Protein AF-M0CB09-F1 (afdb_monomer)

Radius of gyration: 18.68 Å; Cα contacts (8 Å, |Δi|>4): 36; chains: 1; bounding box: 49×20×49 Å

pLDDT: mean 70.6, std 11.61, range [38.16, 88.5]

Nearest PDB structures (foldseek):
  2lw1-assembly1_A  TM=5.314E-01  e=8.248E+00  Escherichia coli K-12

Organism: NCBI:txid1227488

Secondary structure (DSSP, 8-state):
--SSTTTTSS--HHHHHHHHHHHHHHHHHHHHHHHHHHHHHHHTT-HHHHHHHHHHHHHHHHHHHHHHHHHHHHHHHT-----

Foldseek 3Di:
DPPPVVLCPADDPVVLVVLLVVLVVVLVVLVVVLVVVLVVCVVVPNNVVNVVSVVVNVVVNVVSVVVNVVSVVCSVVVHRDDD

Sequence (83 aa):
MERNAARDRYVPRSTWTTMSCETLSALTTVLALAFAASLLTASIGAPEDVVTIAVATVGIVAVGLTLARLFTRFEANGLPVLE

Mean predicted aligned error: 11.42 Å

Structure (mmCIF, N/CA/C/O backbone):
data_AF-M0CB09-F1
#
_entry.id   AF-M0CB09-F1
#
loop_
_atom_site.group_PDB
_atom_site.id
_atom_site.type_symbol
_atom_site.label_atom_id
_atom_site.label_alt_id
_atom_site.label_comp_id
_atom_site.label_asym_id
_atom_site.label_entity_id
_atom_site.label_seq_id
_atom_site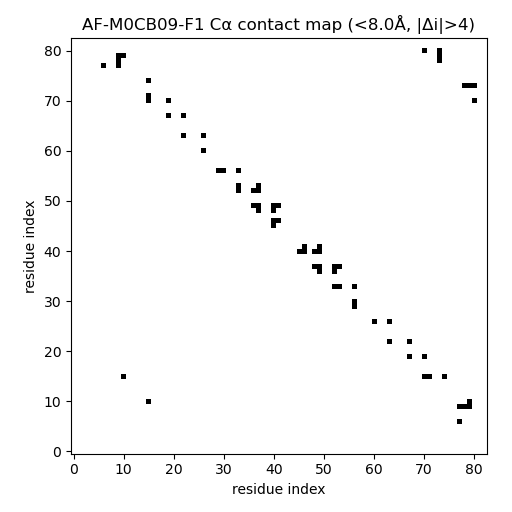.pdbx_PDB_ins_code
_atom_site.Cartn_x
_atom_site.Cartn_y
_atom_site.Cartn_z
_atom_site.occupancy
_atom_site.B_iso_or_equiv
_atom_site.auth_seq_id
_atom_site.auth_comp_id
_atom_site.auth_asym_id
_atom_site.auth_atom_id
_atom_site.pdbx_PDB_model_num
ATOM 1 N N . MET A 1 1 ? -30.403 2.056 30.543 1.00 47.06 1 MET A N 1
ATOM 2 C CA . MET A 1 1 ? -29.123 2.571 29.997 1.00 47.06 1 MET A CA 1
ATOM 3 C C . MET A 1 1 ? -28.043 1.474 29.966 1.00 47.06 1 MET A C 1
ATOM 5 O O . MET A 1 1 ? -26.875 1.759 30.160 1.00 47.06 1 MET A O 1
ATOM 9 N N . GLU A 1 2 ? -28.391 0.214 29.668 1.00 45.28 2 GLU A N 1
ATOM 10 C CA . GLU A 1 2 ? -27.477 -0.933 29.890 1.00 45.28 2 GLU A CA 1
ATOM 11 C C . GLU A 1 2 ? -27.053 -1.679 28.614 1.00 45.28 2 GLU A C 1
ATOM 13 O O . GLU A 1 2 ? -26.360 -2.685 28.684 1.00 45.28 2 GLU A O 1
ATOM 18 N N . ARG A 1 3 ? -27.416 -1.190 27.420 1.00 45.69 3 ARG A N 1
ATOM 19 C CA . ARG A 1 3 ? -26.978 -1.809 26.150 1.00 45.69 3 ARG A CA 1
ATOM 20 C C . ARG A 1 3 ? -25.635 -1.299 25.619 1.00 45.69 3 ARG A C 1
ATOM 22 O O . ARG A 1 3 ? -25.129 -1.863 24.656 1.00 45.69 3 ARG A O 1
ATOM 29 N N . ASN A 1 4 ? -25.048 -0.273 26.237 1.00 47.16 4 ASN A N 1
ATOM 30 C CA . ASN A 1 4 ? -23.788 0.314 25.763 1.00 47.16 4 ASN A CA 1
ATOM 31 C C . ASN A 1 4 ? -22.538 -0.305 26.406 1.00 47.16 4 ASN A C 1
ATOM 33 O O . ASN A 1 4 ? -21.494 -0.317 25.769 1.00 47.16 4 ASN A O 1
ATOM 37 N N . ALA A 1 5 ? -22.635 -0.898 27.600 1.00 47.59 5 ALA A N 1
ATOM 38 C CA . ALA A 1 5 ? -21.466 -1.434 28.307 1.00 47.59 5 ALA A CA 1
ATOM 39 C C . ALA A 1 5 ? -20.915 -2.747 27.710 1.00 47.59 5 ALA A C 1
ATOM 41 O O . ALA A 1 5 ? -19.752 -3.079 27.907 1.00 47.59 5 ALA A O 1
ATOM 42 N N . ALA A 1 6 ? -21.725 -3.498 26.955 1.00 48.31 6 ALA A N 1
ATOM 43 C CA . ALA A 1 6 ? -21.275 -4.738 26.316 1.00 48.31 6 ALA A CA 1
ATOM 44 C C . ALA A 1 6 ? -20.507 -4.504 25.000 1.00 48.31 6 ALA A C 1
ATOM 46 O O . ALA A 1 6 ? -19.868 -5.424 24.496 1.00 48.31 6 ALA A O 1
ATOM 47 N N . ARG A 1 7 ? -20.571 -3.288 24.436 1.00 48.06 7 ARG A N 1
ATOM 48 C CA . ARG A 1 7 ? -19.972 -2.953 23.134 1.00 48.06 7 ARG A CA 1
ATOM 49 C C . ARG A 1 7 ? -18.500 -2.534 23.231 1.00 48.06 7 ARG A C 1
ATOM 51 O O . ARG A 1 7 ? -17.800 -2.597 22.230 1.00 48.06 7 ARG A O 1
ATOM 58 N N . ASP A 1 8 ? -18.033 -2.206 24.435 1.00 47.56 8 ASP A N 1
ATOM 59 C CA . ASP A 1 8 ? -16.635 -1.868 24.741 1.00 47.56 8 ASP A CA 1
ATOM 60 C C . ASP A 1 8 ? -15.781 -3.093 25.124 1.00 47.56 8 ASP A C 1
ATOM 62 O O . ASP A 1 8 ? -14.653 -2.949 25.591 1.00 47.56 8 ASP A O 1
ATOM 66 N N . ARG A 1 9 ? -16.297 -4.323 24.965 1.00 54.56 9 ARG A N 1
ATOM 67 C CA . ARG A 1 9 ? -15.695 -5.509 25.596 1.00 54.56 9 ARG A CA 1
ATOM 68 C C . ARG A 1 9 ? -14.552 -6.185 24.828 1.00 54.56 9 ARG A C 1
ATOM 70 O O . ARG A 1 9 ? -13.952 -7.079 25.407 1.00 54.56 9 ARG A O 1
ATOM 77 N N . TYR A 1 10 ? -14.228 -5.803 23.587 1.00 60.94 10 TYR A N 1
ATOM 78 C CA . TYR A 1 10 ? -13.244 -6.583 22.809 1.00 60.94 10 TYR A CA 1
ATOM 79 C C . TYR A 1 10 ? -12.068 -5.815 22.194 1.00 60.94 10 TYR A C 1
ATOM 81 O O . TYR A 1 10 ? -10.966 -6.339 22.250 1.00 60.94 10 TYR A O 1
ATOM 89 N N . VAL A 1 11 ? -12.208 -4.581 21.698 1.00 60.31 11 VAL A N 1
ATOM 90 C CA . VAL A 1 11 ? -11.053 -3.757 21.273 1.00 60.31 11 VAL A CA 1
ATOM 91 C C . VAL A 1 11 ? -11.423 -2.270 21.398 1.00 60.31 11 VAL A C 1
ATOM 93 O O . VAL A 1 11 ? -12.450 -1.872 20.843 1.00 60.31 11 VAL A O 1
ATOM 96 N N . PRO A 1 12 ? -10.628 -1.424 22.087 1.00 67.38 12 PRO A N 1
ATOM 97 C CA . PRO A 1 12 ? -10.875 0.015 22.160 1.00 67.38 12 PRO A CA 1
ATOM 98 C C . PRO A 1 12 ? -10.891 0.665 20.772 1.00 67.38 12 PRO A C 1
ATOM 100 O O . PRO A 1 12 ? -10.048 0.364 19.927 1.00 67.38 12 PRO A O 1
ATOM 103 N N . ARG A 1 13 ? -11.794 1.629 20.547 1.00 66.38 13 ARG A N 1
ATOM 104 C CA . ARG A 1 13 ? -11.862 2.400 19.288 1.00 66.38 13 ARG A CA 1
ATOM 105 C C . ARG A 1 13 ? -10.518 3.000 18.871 1.00 66.38 13 ARG A C 1
ATOM 107 O O . ARG A 1 13 ? -10.205 3.027 17.690 1.00 66.38 13 ARG A O 1
ATOM 114 N N . SER A 1 14 ? -9.718 3.445 19.839 1.00 72.31 14 SER A N 1
ATOM 115 C CA . SER A 1 14 ? -8.379 3.987 19.600 1.00 72.31 14 SER A CA 1
ATOM 116 C C . SER A 1 14 ? -7.448 2.994 18.901 1.00 72.31 14 SER A C 1
ATOM 118 O O . SER A 1 14 ? -6.671 3.414 18.053 1.00 72.31 14 SER A O 1
ATOM 120 N N . THR A 1 15 ? -7.547 1.694 19.190 1.00 71.56 15 THR A N 1
ATOM 121 C CA . THR A 1 15 ? -6.719 0.654 18.561 1.00 71.56 15 THR A CA 1
ATOM 122 C C . THR A 1 15 ? -7.015 0.525 17.067 1.00 71.56 15 THR A C 1
ATOM 124 O O . THR A 1 15 ? -6.086 0.429 16.268 1.00 71.56 15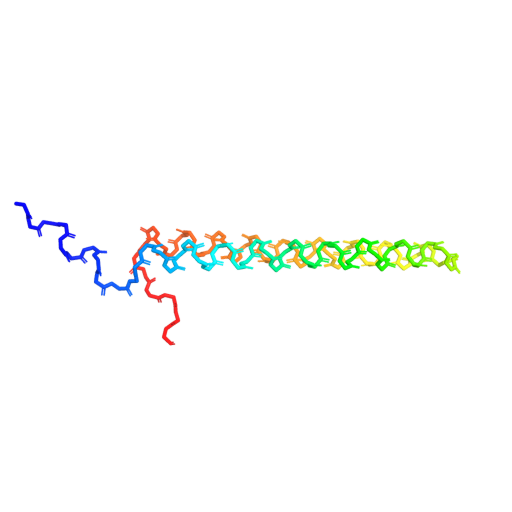 THR A O 1
ATOM 127 N N . TRP A 1 16 ? -8.288 0.601 16.666 1.00 67.56 16 TRP A N 1
ATOM 128 C CA . TRP A 1 16 ? -8.693 0.583 15.254 1.00 67.56 16 TRP A CA 1
ATOM 129 C C . TRP A 1 16 ? -8.204 1.820 14.499 1.00 67.56 16 TRP A C 1
ATOM 131 O O . TRP A 1 16 ? -7.716 1.712 13.368 1.00 67.56 16 TRP A O 1
ATOM 141 N N . THR A 1 17 ? -8.270 2.990 15.141 1.00 70.88 17 THR A N 1
ATOM 142 C CA . THR A 1 17 ? -7.730 4.234 14.585 1.00 70.88 17 THR A CA 1
ATOM 143 C C . THR A 1 17 ? -6.215 4.150 14.420 1.00 70.88 17 THR A C 1
ATOM 145 O O . THR A 1 17 ? -5.702 4.517 13.365 1.00 70.88 17 THR A O 1
ATOM 148 N N . THR A 1 18 ? -5.502 3.617 15.417 1.00 77.81 18 THR A N 1
ATOM 149 C CA . THR A 1 18 ? -4.048 3.413 15.359 1.00 77.81 18 THR A CA 1
ATOM 150 C C . THR A 1 18 ? -3.671 2.434 14.251 1.00 77.81 18 THR A C 1
ATOM 152 O O . THR A 1 18 ? -2.844 2.780 13.417 1.00 77.81 18 THR A O 1
ATOM 155 N N . MET A 1 19 ? -4.318 1.265 14.159 1.00 71.12 19 MET A N 1
ATOM 156 C CA . MET A 1 19 ? -4.066 0.298 13.078 1.00 71.12 19 MET A CA 1
ATOM 157 C C . MET A 1 19 ? -4.303 0.904 11.692 1.00 71.12 19 MET A C 1
ATOM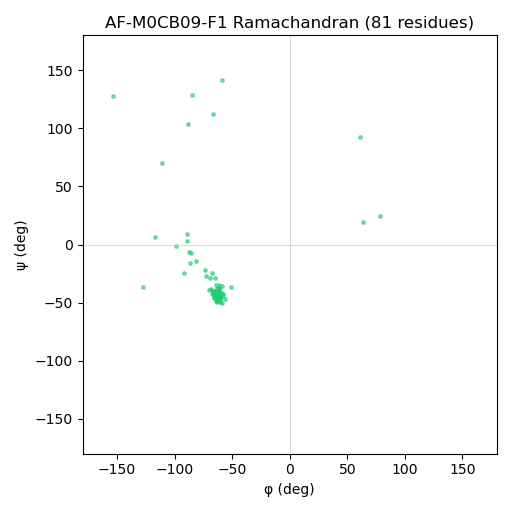 159 O O . MET A 1 19 ? -3.507 0.693 10.777 1.00 71.12 19 MET A O 1
ATOM 163 N N . SER A 1 20 ? -5.375 1.682 11.529 1.00 71.12 20 SER A N 1
ATOM 164 C CA . SER A 1 20 ? -5.669 2.364 10.264 1.00 71.12 20 SER A CA 1
ATOM 165 C C . SER A 1 20 ? -4.609 3.416 9.926 1.00 71.12 20 SER A C 1
ATOM 167 O O . SER A 1 20 ? -4.175 3.502 8.779 1.00 71.12 20 SER A O 1
ATOM 169 N N . CYS A 1 21 ? -4.159 4.187 10.920 1.00 79.19 21 CYS A N 1
ATOM 170 C CA . CYS A 1 21 ? -3.128 5.208 10.753 1.00 79.19 21 CYS A CA 1
ATOM 171 C C . CYS A 1 21 ? -1.766 4.591 10.399 1.00 79.19 21 CYS A C 1
ATOM 173 O O . CYS A 1 21 ? -1.138 5.016 9.433 1.00 79.19 21 CYS A O 1
ATOM 175 N N . GLU A 1 22 ? -1.353 3.536 11.105 1.00 76.44 22 GLU A N 1
ATOM 176 C CA . GLU A 1 22 ? -0.131 2.776 10.814 1.00 76.44 22 GLU A CA 1
ATOM 177 C C . GLU A 1 22 ? -0.183 2.144 9.418 1.00 76.44 22 GLU A C 1
ATOM 179 O O . GLU A 1 22 ? 0.778 2.230 8.657 1.00 76.44 22 GLU A O 1
ATOM 184 N N . THR A 1 23 ? -1.333 1.587 9.020 1.00 75.94 23 THR A N 1
ATOM 185 C CA . THR A 1 23 ? -1.517 1.023 7.671 1.00 75.94 23 THR A CA 1
ATOM 186 C C . THR A 1 23 ? -1.397 2.102 6.591 1.00 75.94 23 THR A C 1
ATOM 188 O O . THR A 1 23 ? -0.739 1.889 5.573 1.00 75.94 23 THR A O 1
ATOM 191 N N . LEU A 1 24 ? -1.995 3.281 6.798 1.00 76.00 24 LEU A N 1
ATOM 192 C CA . LEU A 1 24 ? -1.878 4.414 5.873 1.00 76.00 24 LEU A CA 1
ATOM 193 C C . LEU A 1 24 ? -0.451 4.973 5.821 1.00 76.00 24 LEU A C 1
ATOM 195 O O . LEU A 1 24 ? 0.041 5.297 4.739 1.00 76.00 24 LEU A O 1
ATOM 199 N N . SER A 1 25 ? 0.224 5.051 6.966 1.00 78.38 25 SER A N 1
ATOM 200 C CA . SER A 1 25 ? 1.628 5.453 7.068 1.00 78.38 25 SER A CA 1
ATOM 201 C C . SER A 1 25 ? 2.527 4.491 6.285 1.00 78.38 25 SER A C 1
ATOM 203 O O . SER A 1 25 ? 3.283 4.923 5.414 1.00 78.38 25 SER A O 1
ATOM 205 N N . ALA A 1 26 ? 2.363 3.180 6.488 1.00 74.88 26 ALA A N 1
ATOM 206 C CA . ALA A 1 26 ? 3.087 2.139 5.761 1.00 74.88 26 ALA A CA 1
ATOM 207 C C . ALA A 1 26 ? 2.812 2.171 4.247 1.00 74.88 26 ALA A C 1
ATOM 209 O O . ALA A 1 26 ? 3.725 2.029 3.437 1.00 74.88 26 ALA A O 1
ATOM 210 N N . LEU A 1 27 ? 1.565 2.406 3.834 1.00 75.62 27 LEU A N 1
ATOM 211 C CA . LEU A 1 27 ? 1.237 2.581 2.417 1.00 75.62 27 LEU A CA 1
ATOM 212 C C . LEU A 1 27 ? 1.940 3.804 1.820 1.00 75.62 27 LEU A C 1
ATOM 214 O O . LEU A 1 27 ? 2.458 3.738 0.706 1.00 75.62 27 LEU A O 1
ATOM 218 N N . THR A 1 28 ? 1.995 4.903 2.571 1.00 79.94 28 THR A N 1
ATOM 219 C CA . THR A 1 28 ? 2.649 6.143 2.141 1.00 79.94 28 THR A CA 1
ATOM 220 C C . THR A 1 28 ? 4.159 5.954 1.984 1.00 79.94 28 THR A C 1
ATOM 222 O O . THR A 1 28 ? 4.730 6.412 0.994 1.00 79.94 28 THR A O 1
ATOM 225 N N . THR A 1 29 ? 4.816 5.242 2.906 1.00 78.81 29 THR A N 1
ATOM 226 C CA . THR A 1 29 ? 6.254 4.945 2.800 1.00 78.81 29 THR A CA 1
ATOM 227 C C . THR A 1 29 ? 6.562 4.013 1.633 1.00 78.81 29 THR A C 1
ATOM 229 O O . THR A 1 29 ? 7.510 4.276 0.893 1.00 78.81 29 THR A O 1
ATOM 232 N N . VAL A 1 30 ? 5.739 2.984 1.397 1.00 77.31 30 VAL A N 1
ATOM 233 C CA . VAL A 1 30 ? 5.867 2.105 0.220 1.00 77.31 30 VAL A CA 1
ATOM 234 C C . VAL A 1 30 ? 5.721 2.900 -1.078 1.00 77.31 30 VAL A C 1
ATOM 236 O O . VAL A 1 30 ? 6.535 2.738 -1.984 1.00 77.31 30 VAL A O 1
ATOM 239 N N . LEU A 1 31 ? 4.730 3.792 -1.165 1.00 77.94 31 LEU A N 1
ATOM 240 C CA . LEU A 1 31 ? 4.529 4.667 -2.324 1.00 77.94 31 LEU A CA 1
ATOM 241 C C . LEU A 1 31 ? 5.737 5.579 -2.571 1.00 77.94 31 LEU A C 1
ATOM 243 O O . LEU A 1 31 ? 6.195 5.693 -3.708 1.00 77.94 31 LEU A O 1
ATOM 247 N N . ALA A 1 32 ? 6.281 6.193 -1.519 1.00 82.50 32 ALA A N 1
ATOM 248 C CA . ALA A 1 32 ? 7.459 7.050 -1.625 1.00 82.50 32 ALA A CA 1
ATOM 249 C C . ALA A 1 32 ? 8.701 6.271 -2.095 1.00 82.50 32 ALA A C 1
ATOM 251 O O . ALA A 1 32 ? 9.426 6.736 -2.976 1.00 82.50 32 ALA A O 1
ATOM 252 N N . LEU A 1 33 ? 8.919 5.066 -1.555 1.00 81.12 33 LEU A N 1
ATOM 253 C CA . LEU A 1 33 ? 10.011 4.174 -1.956 1.00 81.12 33 LEU A CA 1
ATOM 254 C C . LEU A 1 33 ? 9.878 3.725 -3.412 1.00 81.12 33 LEU A C 1
ATOM 256 O O . LEU A 1 33 ? 10.846 3.800 -4.165 1.00 81.12 33 LEU A O 1
ATOM 260 N N . ALA A 1 34 ? 8.684 3.306 -3.827 1.00 79.31 34 ALA A N 1
ATOM 261 C CA . ALA A 1 34 ? 8.414 2.901 -5.200 1.00 79.31 34 ALA A CA 1
ATOM 262 C C . ALA A 1 34 ? 8.634 4.044 -6.197 1.00 79.31 34 ALA A C 1
ATOM 264 O O . ALA A 1 34 ? 9.196 3.839 -7.275 1.00 79.31 34 ALA A O 1
ATOM 265 N N . PHE A 1 35 ? 8.229 5.260 -5.828 1.00 81.25 35 PHE A N 1
ATOM 266 C CA . PHE A 1 35 ? 8.447 6.446 -6.645 1.00 81.25 35 PHE A CA 1
ATOM 267 C C . PHE A 1 35 ? 9.938 6.781 -6.778 1.00 81.25 35 PHE A C 1
ATOM 269 O O . PHE A 1 35 ? 10.423 6.998 -7.888 1.00 81.25 35 PHE A O 1
ATOM 276 N N . ALA A 1 36 ? 10.689 6.748 -5.672 1.00 82.81 36 ALA A N 1
ATOM 277 C CA . ALA A 1 36 ? 12.137 6.948 -5.690 1.00 82.81 36 ALA A CA 1
ATOM 278 C C . ALA A 1 36 ? 12.858 5.873 -6.524 1.00 82.81 36 ALA A C 1
ATOM 280 O O . ALA A 1 36 ? 13.725 6.198 -7.335 1.00 82.81 36 ALA A O 1
ATOM 281 N N . ALA A 1 37 ? 12.463 4.604 -6.378 1.00 78.62 37 ALA A N 1
ATOM 282 C CA . ALA A 1 37 ? 13.001 3.497 -7.163 1.00 78.62 37 ALA A CA 1
ATOM 283 C C . ALA A 1 37 ? 12.705 3.660 -8.661 1.00 78.62 37 ALA A C 1
ATOM 285 O O . ALA A 1 37 ? 13.598 3.435 -9.474 1.00 78.62 37 ALA A O 1
ATOM 286 N N . SER A 1 38 ? 11.495 4.109 -9.017 1.00 77.12 38 SER A N 1
ATOM 287 C CA . SER A 1 38 ? 11.081 4.387 -10.402 1.00 77.12 38 SER A CA 1
ATOM 288 C C . SER A 1 38 ? 11.885 5.529 -11.032 1.00 77.12 38 SER A C 1
ATOM 290 O O . SER A 1 38 ? 12.317 5.433 -12.177 1.00 77.12 38 SER A O 1
ATOM 292 N N . LEU A 1 39 ? 12.126 6.608 -10.279 1.00 81.12 39 LEU A N 1
ATOM 293 C CA . LEU A 1 39 ? 12.975 7.721 -10.717 1.00 81.12 39 LEU A CA 1
ATOM 294 C C . LEU A 1 39 ? 14.416 7.266 -10.963 1.00 81.12 39 LEU A C 1
ATOM 296 O O . LEU A 1 39 ? 15.011 7.629 -11.977 1.00 81.12 39 LEU A O 1
ATOM 300 N N . LEU A 1 40 ? 14.962 6.444 -10.062 1.00 82.81 40 LEU A N 1
ATOM 301 C CA . LEU A 1 40 ? 16.300 5.873 -10.208 1.00 82.81 40 LEU A CA 1
ATOM 302 C C . LEU A 1 40 ? 16.398 4.968 -11.442 1.00 82.81 40 LEU A C 1
ATOM 304 O O . LEU A 1 40 ? 17.307 5.161 -12.245 1.00 82.81 40 LEU A O 1
ATOM 308 N N . THR A 1 41 ? 15.452 4.046 -11.640 1.00 79.38 41 THR A N 1
ATOM 309 C CA . THR A 1 41 ? 15.435 3.140 -12.811 1.00 79.38 41 THR A CA 1
ATOM 310 C C . THR A 1 41 ? 15.281 3.898 -14.128 1.00 79.38 41 THR A C 1
ATOM 312 O O . THR A 1 41 ? 16.021 3.641 -15.078 1.00 79.38 41 THR A O 1
ATOM 315 N N . ALA A 1 42 ? 14.411 4.910 -14.170 1.00 76.38 42 ALA A N 1
ATOM 316 C CA . ALA A 1 42 ? 14.298 5.788 -15.331 1.00 76.38 42 ALA A CA 1
ATOM 317 C C . ALA A 1 42 ? 15.609 6.552 -15.603 1.00 76.38 42 ALA A C 1
ATOM 319 O O . ALA A 1 42 ? 16.006 6.699 -16.758 1.00 76.38 42 ALA A O 1
ATOM 320 N N . SER A 1 43 ? 16.310 7.000 -14.553 1.00 80.94 43 SER A N 1
ATOM 321 C CA . SER A 1 43 ? 17.567 7.752 -14.683 1.00 80.94 43 SER A CA 1
ATOM 322 C C . SER A 1 43 ? 18.747 6.918 -15.196 1.00 80.94 43 SER A C 1
ATOM 324 O O . SER A 1 43 ? 19.622 7.464 -15.863 1.00 80.94 43 SER A O 1
ATOM 326 N N . ILE A 1 44 ? 18.760 5.605 -14.935 1.00 88.50 44 ILE A N 1
ATOM 327 C CA . ILE A 1 44 ? 19.800 4.681 -15.424 1.00 88.50 44 ILE A CA 1
ATOM 328 C C . ILE A 1 44 ? 19.470 4.084 -16.801 1.00 88.50 44 ILE A C 1
ATOM 330 O O . ILE A 1 44 ? 20.234 3.268 -17.308 1.00 88.50 44 ILE A O 1
ATOM 334 N N . GLY A 1 45 ? 18.357 4.499 -17.418 1.00 80.81 45 GLY A N 1
ATOM 335 C CA . GLY A 1 45 ? 17.978 4.081 -18.767 1.00 80.81 45 GLY A CA 1
ATOM 336 C C . GLY A 1 45 ? 17.359 2.683 -18.859 1.00 80.81 45 GLY A C 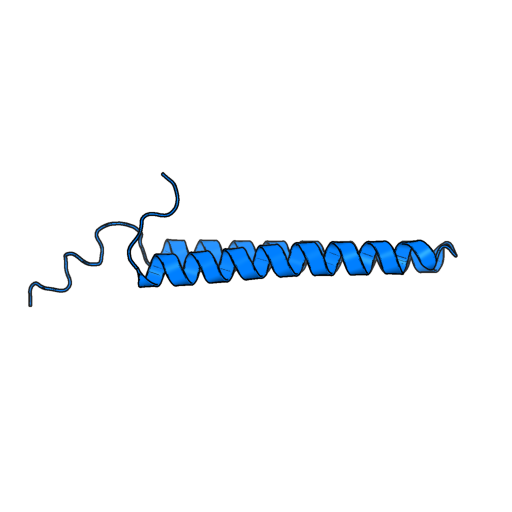1
ATOM 337 O O . GLY A 1 45 ? 17.414 2.094 -19.933 1.00 80.81 45 GLY A O 1
ATOM 338 N N . ALA A 1 46 ? 16.757 2.179 -17.774 1.00 79.81 46 ALA A N 1
ATOM 339 C CA . ALA A 1 46 ? 16.017 0.911 -17.729 1.00 79.81 46 ALA A CA 1
ATOM 340 C C . ALA A 1 46 ? 14.500 1.164 -17.541 1.00 79.81 46 ALA A C 1
ATOM 342 O O . ALA A 1 46 ? 13.954 0.961 -16.451 1.00 79.81 46 ALA A O 1
ATOM 343 N N . PRO A 1 47 ? 13.794 1.695 -18.559 1.00 74.88 47 PRO A N 1
ATOM 344 C CA . PRO A 1 47 ? 12.382 2.070 -18.451 1.00 74.88 47 PRO A CA 1
ATOM 345 C C . PRO A 1 47 ? 11.429 0.874 -18.278 1.00 74.88 47 PRO A C 1
ATOM 347 O O . PRO A 1 47 ? 10.341 1.036 -17.727 1.00 74.88 47 PRO A O 1
ATOM 350 N N . GLU A 1 48 ? 11.813 -0.324 -18.715 1.00 79.56 48 GLU A N 1
ATOM 351 C CA . GLU A 1 48 ? 11.055 -1.567 -18.530 1.00 79.56 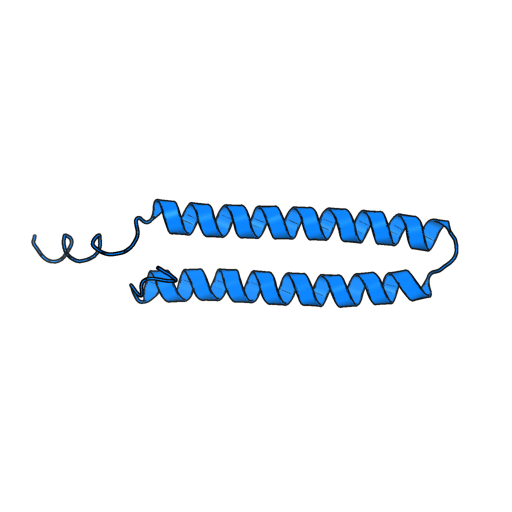48 GLU A CA 1
ATOM 352 C C . GLU A 1 48 ? 10.858 -1.931 -17.049 1.00 79.56 48 GLU A C 1
ATOM 354 O O . GLU A 1 48 ? 9.783 -2.397 -16.653 1.00 79.56 48 GLU A O 1
ATOM 359 N N . ASP A 1 49 ? 11.843 -1.631 -16.203 1.00 78.69 49 ASP A N 1
ATOM 360 C CA . ASP A 1 49 ? 11.779 -1.909 -14.770 1.00 78.69 49 ASP A CA 1
ATOM 361 C C . ASP A 1 49 ? 10.812 -0.964 -14.049 1.00 78.69 49 ASP A C 1
ATOM 363 O O . ASP A 1 49 ? 10.177 -1.354 -13.068 1.00 78.69 49 ASP A O 1
ATOM 367 N N . VAL A 1 50 ? 10.605 0.248 -14.575 1.00 75.75 50 VAL A N 1
ATOM 368 C CA . VAL A 1 50 ? 9.639 1.219 -14.033 1.00 75.75 50 VAL A CA 1
ATOM 369 C C . VAL A 1 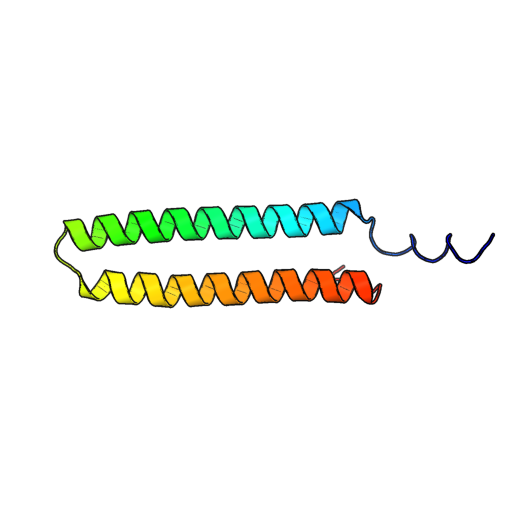50 ? 8.217 0.660 -14.084 1.00 75.75 50 VAL A C 1
ATOM 371 O O . VAL A 1 50 ? 7.454 0.809 -13.127 1.00 75.75 50 VAL A O 1
ATOM 374 N N . VAL A 1 51 ? 7.856 -0.028 -15.172 1.00 77.75 51 VAL A N 1
ATOM 375 C CA . VAL A 1 51 ? 6.536 -0.663 -15.313 1.00 77.75 51 VAL A CA 1
ATOM 376 C C . VAL A 1 51 ? 6.376 -1.786 -14.291 1.00 77.75 51 VAL A C 1
ATOM 378 O O . VAL A 1 51 ? 5.336 -1.885 -13.638 1.00 77.75 51 VAL A O 1
ATOM 381 N N . THR A 1 52 ? 7.418 -2.593 -14.095 1.00 80.44 52 THR A N 1
ATOM 382 C CA . THR A 1 52 ? 7.426 -3.678 -13.106 1.00 80.44 52 THR A CA 1
ATOM 383 C C . THR A 1 52 ? 7.280 -3.137 -11.680 1.00 80.44 52 THR A C 1
ATOM 385 O O . THR A 1 52 ? 6.450 -3.635 -10.915 1.00 80.44 52 THR A O 1
ATOM 388 N N . ILE A 1 53 ? 8.009 -2.067 -11.339 1.00 80.38 53 ILE A N 1
ATOM 389 C CA . ILE A 1 53 ? 7.901 -1.372 -10.047 1.00 80.38 53 ILE A CA 1
ATOM 390 C C . ILE A 1 53 ? 6.484 -0.817 -9.859 1.00 80.38 53 ILE A C 1
ATOM 392 O O . ILE A 1 53 ? 5.885 -1.010 -8.799 1.00 80.38 53 ILE A O 1
ATOM 396 N N . ALA A 1 54 ? 5.906 -0.185 -10.882 1.00 75.75 54 ALA A N 1
ATOM 397 C CA . ALA A 1 54 ? 4.551 0.353 -10.818 1.00 75.75 54 ALA A CA 1
ATOM 398 C C . ALA A 1 54 ? 3.501 -0.747 -10.569 1.00 75.75 54 ALA A C 1
ATOM 400 O O . ALA A 1 54 ? 2.674 -0.609 -9.666 1.00 75.75 54 ALA A O 1
ATOM 401 N N . VAL A 1 55 ? 3.558 -1.864 -11.303 1.00 80.31 55 VAL A N 1
ATOM 402 C CA . VAL A 1 55 ? 2.624 -2.995 -11.140 1.00 80.31 55 VAL A CA 1
ATOM 403 C C . VAL A 1 55 ? 2.743 -3.620 -9.749 1.00 80.31 55 VAL A C 1
ATOM 405 O O . VAL A 1 55 ? 1.726 -3.842 -9.087 1.00 80.31 55 VAL A O 1
ATOM 408 N N . ALA A 1 56 ? 3.969 -3.851 -9.270 1.00 79.62 56 ALA A N 1
ATOM 409 C CA . ALA A 1 56 ? 4.205 -4.373 -7.926 1.00 79.62 56 ALA A CA 1
ATOM 410 C C . ALA A 1 56 ? 3.642 -3.431 -6.847 1.00 79.62 56 ALA A C 1
ATOM 412 O O . ALA A 1 56 ? 2.972 -3.876 -5.914 1.00 79.62 56 ALA A O 1
ATOM 413 N N . THR A 1 57 ? 3.840 -2.122 -7.013 1.00 78.31 57 THR A N 1
ATOM 414 C CA . THR A 1 57 ? 3.352 -1.100 -6.076 1.00 78.31 57 THR A CA 1
ATOM 415 C C . THR A 1 57 ? 1.830 -1.056 -6.033 1.00 78.31 57 THR A C 1
ATOM 417 O O . THR A 1 57 ? 1.250 -1.034 -4.949 1.00 78.31 57 THR A O 1
ATOM 420 N N . VAL A 1 58 ? 1.162 -1.112 -7.190 1.00 80.00 58 VAL A N 1
ATOM 421 C CA . VAL A 1 58 ? -0.306 -1.193 -7.264 1.00 80.00 58 VAL A CA 1
ATOM 422 C C . VAL A 1 58 ? -0.816 -2.437 -6.536 1.00 80.00 58 VAL A C 1
ATOM 424 O O . VAL A 1 58 ? -1.789 -2.344 -5.786 1.00 80.00 58 VAL A O 1
ATOM 427 N N . GLY 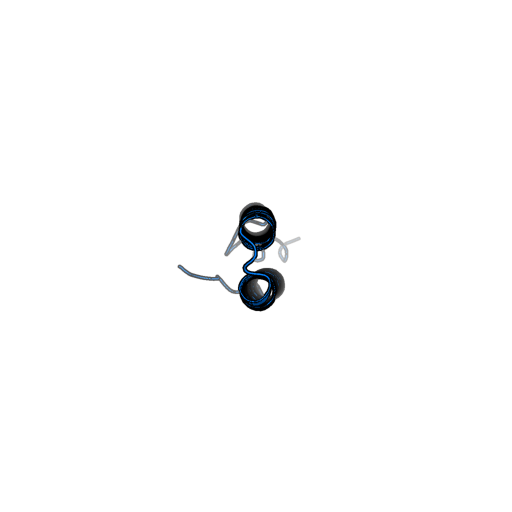A 1 59 ? -0.140 -3.580 -6.693 1.00 78.94 59 GLY A N 1
ATOM 428 C CA . GLY A 1 59 ? -0.458 -4.809 -5.965 1.00 78.94 59 GLY A CA 1
ATOM 429 C C . GLY A 1 59 ? -0.369 -4.634 -4.447 1.00 78.94 59 GLY A C 1
ATOM 430 O O . GLY A 1 59 ? -1.326 -4.939 -3.734 1.00 78.94 59 GLY A O 1
ATOM 431 N N . ILE A 1 60 ? 0.739 -4.081 -3.948 1.00 78.62 60 ILE A N 1
ATOM 432 C CA . ILE A 1 60 ? 0.943 -3.838 -2.509 1.00 78.62 60 ILE A CA 1
ATOM 433 C C . ILE A 1 60 ? -0.105 -2.860 -1.963 1.00 78.62 60 ILE A C 1
ATOM 435 O O . ILE A 1 60 ? -0.694 -3.102 -0.908 1.00 78.62 60 ILE A O 1
ATOM 439 N N . VAL A 1 61 ? -0.394 -1.788 -2.704 1.00 77.25 61 VAL A N 1
ATOM 440 C CA . VAL A 1 61 ? -1.403 -0.795 -2.323 1.00 77.25 61 VAL A CA 1
ATOM 441 C C . VAL A 1 61 ? -2.799 -1.418 -2.267 1.00 77.25 61 VAL A C 1
ATOM 443 O O . VAL A 1 61 ? -3.523 -1.202 -1.295 1.00 77.25 61 VAL A O 1
ATOM 446 N N . ALA A 1 62 ? -3.170 -2.240 -3.252 1.00 76.62 62 ALA A N 1
ATOM 447 C CA . ALA A 1 62 ? -4.450 -2.946 -3.267 1.00 76.62 62 ALA A CA 1
ATOM 448 C C . ALA A 1 62 ? -4.593 -3.913 -2.080 1.00 76.62 62 ALA A C 1
ATOM 450 O O . ALA A 1 62 ? -5.656 -3.962 -1.452 1.00 76.62 62 ALA A O 1
ATOM 451 N N . VAL A 1 63 ? -3.528 -4.639 -1.730 1.00 78.12 63 VAL A N 1
ATOM 452 C CA . VAL A 1 63 ? -3.506 -5.532 -0.562 1.00 78.12 63 VAL A CA 1
ATOM 453 C C . VAL A 1 63 ? -3.661 -4.731 0.734 1.00 78.12 63 VAL A C 1
ATOM 455 O O . VAL A 1 63 ? -4.537 -5.049 1.538 1.00 78.12 63 VAL A O 1
ATOM 458 N N . GLY A 1 64 ? -2.901 -3.647 0.913 1.00 73.81 64 GLY A N 1
ATOM 459 C CA . GLY A 1 64 ? -2.991 -2.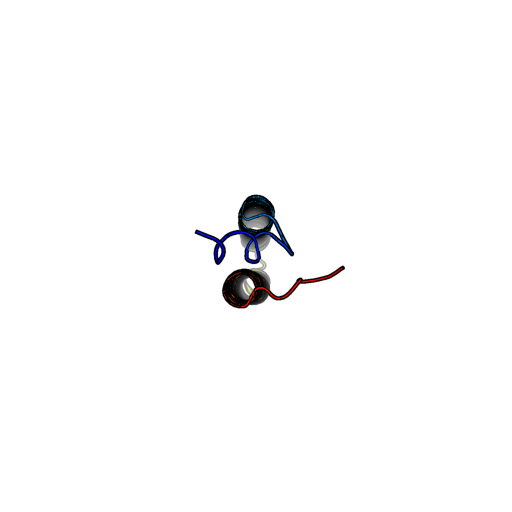798 2.106 1.00 73.81 64 GLY A CA 1
ATOM 460 C C . GLY A 1 64 ? -4.353 -2.113 2.269 1.00 73.81 64 GLY A C 1
ATOM 461 O O . GLY A 1 64 ? -4.913 -2.100 3.363 1.00 73.81 64 GLY A O 1
ATOM 462 N N . LEU A 1 65 ? -4.956 -1.630 1.177 1.00 74.31 65 LEU A N 1
ATOM 463 C CA . LEU A 1 65 ? -6.330 -1.105 1.174 1.00 74.31 65 LEU A CA 1
ATOM 464 C C . LEU A 1 65 ? -7.363 -2.180 1.523 1.00 74.31 65 LEU A C 1
ATOM 466 O O . LEU A 1 65 ? -8.351 -1.896 2.204 1.00 74.31 65 LEU A O 1
ATOM 470 N N . THR A 1 66 ? -7.153 -3.413 1.062 1.00 74.12 66 THR A N 1
ATOM 471 C CA . THR A 1 66 ? -8.039 -4.539 1.379 1.00 74.12 66 THR A CA 1
ATOM 472 C C . THR A 1 66 ? -7.958 -4.894 2.862 1.00 74.12 66 THR A C 1
ATOM 474 O O . THR A 1 66 ? -9.002 -5.057 3.487 1.00 74.12 66 THR A O 1
ATOM 477 N N . LEU A 1 67 ? -6.755 -4.920 3.446 1.00 72.06 67 LEU A N 1
ATOM 478 C CA . LEU A 1 67 ? -6.527 -5.082 4.888 1.00 72.06 67 LEU A CA 1
ATOM 479 C C . LEU A 1 67 ? -7.177 -3.959 5.705 1.00 72.06 67 LEU A C 1
ATOM 481 O O . LEU A 1 67 ? -7.917 -4.245 6.641 1.00 72.06 67 LEU A O 1
ATOM 485 N N . ALA A 1 68 ? -7.004 -2.697 5.304 1.00 70.94 68 ALA A N 1
ATOM 486 C CA . ALA A 1 68 ? -7.652 -1.565 5.968 1.00 70.94 68 ALA A CA 1
ATOM 487 C C . ALA A 1 68 ? -9.187 -1.699 5.962 1.00 70.94 68 ALA A C 1
ATOM 489 O O . ALA A 1 68 ? -9.839 -1.542 6.994 1.00 70.94 68 ALA A O 1
ATOM 490 N N . ARG A 1 69 ? -9.778 -2.078 4.819 1.00 72.00 69 ARG A N 1
ATOM 491 C CA . ARG A 1 69 ? -11.222 -2.360 4.721 1.00 72.00 69 ARG A CA 1
ATOM 492 C C . ARG A 1 69 ? -11.649 -3.556 5.568 1.00 72.00 69 ARG A C 1
ATOM 494 O O . ARG A 1 69 ? -12.767 -3.562 6.084 1.00 72.00 69 ARG A O 1
ATOM 501 N N . LEU A 1 70 ? -10.790 -4.564 5.689 1.00 73.06 70 LEU A N 1
ATOM 502 C CA . LEU A 1 70 ? -11.019 -5.729 6.533 1.00 73.06 70 LEU A CA 1
ATOM 503 C C . LEU A 1 70 ? -11.088 -5.308 8.008 1.00 73.06 70 LEU A C 1
ATOM 505 O O . LEU A 1 70 ? -12.042 -5.678 8.685 1.00 73.06 70 LEU A O 1
ATOM 509 N N . PHE A 1 71 ? -10.169 -4.454 8.469 1.00 69.81 71 PHE A N 1
ATOM 510 C CA . PHE A 1 71 ? -10.188 -3.894 9.824 1.00 69.81 71 PHE A CA 1
ATOM 511 C C . PHE A 1 71 ? -11.460 -3.089 10.100 1.00 69.81 71 PHE A C 1
ATOM 513 O O . PHE A 1 71 ? -12.128 -3.342 11.098 1.00 69.81 71 PHE A O 1
ATOM 520 N N . THR A 1 72 ? -11.885 -2.214 9.181 1.00 66.19 72 THR A N 1
ATOM 521 C CA . THR A 1 72 ? -13.155 -1.476 9.328 1.00 66.19 72 THR A CA 1
ATOM 522 C C . THR A 1 72 ? -14.368 -2.411 9.382 1.00 66.19 72 THR A C 1
ATOM 524 O O . THR A 1 72 ? -15.316 -2.175 10.133 1.00 66.19 72 THR A O 1
ATOM 527 N N . ARG A 1 73 ? -14.367 -3.499 8.597 1.00 66.00 73 ARG A N 1
ATOM 528 C CA . ARG A 1 73 ? -15.437 -4.506 8.658 1.00 66.00 73 ARG A CA 1
ATOM 529 C C . ARG A 1 73 ? -15.420 -5.278 9.967 1.00 66.00 73 ARG A C 1
ATOM 531 O O . ARG A 1 73 ? -16.491 -5.582 10.484 1.00 66.00 73 ARG A O 1
ATOM 538 N N . PHE A 1 74 ? -14.255 -5.602 10.502 1.00 69.50 74 PHE A N 1
ATOM 539 C CA . PHE A 1 74 ? -14.162 -6.286 11.781 1.00 69.50 74 PHE A CA 1
ATOM 540 C C . PHE A 1 74 ? -14.563 -5.390 12.955 1.00 69.50 74 PHE A C 1
ATOM 542 O O . PHE A 1 74 ? -15.318 -5.850 13.809 1.00 69.50 74 PHE A O 1
ATOM 549 N N . GLU A 1 75 ? -14.197 -4.105 12.932 1.00 65.50 75 GLU A N 1
ATOM 550 C CA . GLU A 1 75 ? -14.697 -3.098 13.877 1.00 65.50 75 GLU A CA 1
ATOM 551 C C . GLU A 1 75 ? -16.234 -3.041 13.855 1.00 65.50 75 GLU A C 1
ATOM 553 O O . GLU A 1 75 ? -16.885 -3.099 14.899 1.00 65.50 75 GLU A O 1
ATOM 558 N N . ALA A 1 76 ? -16.836 -3.008 12.660 1.00 64.69 76 ALA A N 1
ATOM 559 C CA . ALA A 1 76 ? -18.290 -2.975 12.507 1.00 64.69 76 ALA A CA 1
ATOM 560 C C . ALA A 1 76 ? -18.991 -4.249 13.020 1.00 64.69 76 ALA A C 1
ATOM 562 O O . ALA A 1 76 ? -20.140 -4.176 13.460 1.00 64.69 76 ALA A O 1
ATOM 563 N N . ASN A 1 77 ? -18.308 -5.398 12.977 1.00 64.94 77 ASN A N 1
ATOM 564 C CA . ASN A 1 77 ? -18.843 -6.696 13.397 1.00 64.94 77 ASN A CA 1
ATOM 565 C C . ASN A 1 77 ? -18.423 -7.111 14.822 1.00 64.94 77 ASN A C 1
ATOM 567 O O . ASN A 1 77 ? -18.852 -8.164 15.286 1.00 64.94 77 ASN A O 1
ATOM 571 N N . GLY A 1 78 ? -17.623 -6.302 15.530 1.00 57.50 78 GLY A N 1
ATOM 572 C CA . GLY A 1 78 ? -17.190 -6.577 16.906 1.00 57.50 78 GLY A CA 1
ATOM 573 C C . GLY A 1 78 ? -16.331 -7.835 17.063 1.00 57.50 78 GLY A C 1
ATOM 574 O O . GLY A 1 78 ? -16.249 -8.382 18.161 1.00 57.50 78 GLY A O 1
ATOM 575 N N . LEU A 1 79 ? -15.728 -8.317 15.972 1.00 54.97 79 LEU A N 1
ATOM 576 C CA . LEU A 1 79 ? -14.905 -9.524 15.977 1.00 54.97 79 LEU A CA 1
ATOM 577 C C . LEU A 1 79 ? -13.471 -9.167 16.401 1.00 54.97 79 LEU A C 1
ATOM 579 O O . LEU A 1 79 ? -12.890 -8.251 15.812 1.00 54.97 79 LEU A O 1
ATOM 583 N N . PRO A 1 80 ? -12.894 -9.866 17.398 1.00 51.94 80 PRO A N 1
ATOM 584 C CA . PRO A 1 80 ? -11.510 -9.667 17.801 1.00 51.94 80 PRO A CA 1
ATOM 585 C C . PRO A 1 80 ? -10.606 -10.117 16.652 1.00 51.94 80 PRO A C 1
ATOM 587 O O . PRO A 1 80 ? -10.578 -11.287 16.273 1.00 51.94 80 PRO A O 1
ATOM 590 N N . VAL A 1 81 ? -9.917 -9.162 16.037 1.00 49.19 81 VAL A N 1
ATOM 591 C CA . VAL A 1 81 ? -8.949 -9.443 14.979 1.00 49.19 81 VAL A CA 1
ATOM 592 C C . VAL A 1 81 ? -7.622 -9.680 15.654 1.00 49.19 81 VAL A C 1
ATOM 594 O O . VAL A 1 81 ? -6.980 -8.723 16.069 1.00 49.19 81 VAL A O 1
ATOM 597 N N . LEU A 1 82 ? -7.265 -10.962 15.717 1.00 48.53 82 LEU A N 1
ATOM 598 C CA . LEU A 1 82 ? -5.980 -11.483 16.173 1.00 48.53 82 LEU A CA 1
ATOM 599 C C . LEU A 1 82 ? -5.659 -11.140 17.638 1.00 48.53 82 LEU A C 1
ATOM 601 O O . LEU A 1 82 ? -5.057 -10.112 17.939 1.00 48.53 82 LEU A O 1
ATOM 605 N N . GLU A 1 83 ? -6.041 -12.057 18.531 1.00 38.16 83 GLU A N 1
ATOM 606 C CA . GLU A 1 83 ? -5.132 -12.442 19.621 1.00 38.16 83 GLU A CA 1
ATOM 607 C C . GLU A 1 83 ? -3.987 -13.290 19.050 1.00 38.16 83 GLU A C 1
ATOM 609 O O . GLU A 1 83 ? -4.260 -14.098 18.127 1.00 38.16 83 GLU A O 1
#

Solvent-accessible surface area (backbone atoms only — not comparable to full-atom values): 4831 Å² total; per-residue (Å²): 140,75,81,63,72,71,74,68,72,74,69,61,70,66,57,58,53,47,54,47,49,52,51,51,49,52,48,51,52,52,52,52,51,48,50,53,51,34,53,51,31,47,73,73,71,41,60,72,55,31,55,53,48,51,54,54,49,53,52,53,49,53,51,53,54,49,50,48,52,47,51,55,50,30,63,77,66,69,52,77,80,75,130

=== Feature glossary ===
Legend for the data blocks above and below:

— What the protein is —

Sequence gives the chain of amino acids in standard one-letter code (A=alanine, C=cysteine, …, Y=tyrosine), read N→C. It is the only feature that is directly encoded by the gene; all structural features are derived from the folded form of this sequence.

The annotation block draws on four external resources. InterPro: which protein families and domains the sequence belongs to. GO: standardized terms for what the protein does, what process it participates in, and where in the cell it acts. CATH: which structural fold it has in the CATH hierarchy. Organism: the species of origin.

— Where its atoms are —

Atomic coordinates in PDBx/mmCIF format — the same representation the 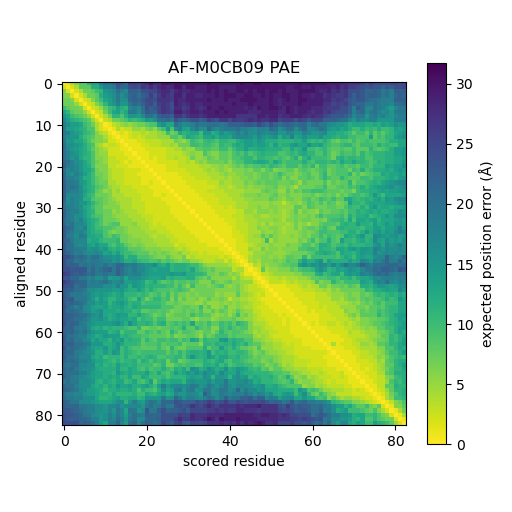Protein Data Bank distributes. Each line of the _atom_site loop places one backbone atom in Cartesian space (units: ångströms, origin: arbitrary).

Six rendered views show the 3D structure from the faces of a cube — i.e. along ±x, ±y, ±z. Rendering representation is drawn randomly per protein from cartoon (secondary-structure ribbons), sticks (backbone bonds), or molecular surface; coloring is either N→C rainbow (blue at the N-terminus through red at the C-terminus) or one color per chain.

— Local backbone conformation —

DSSP 8-state secondary structure assigns each residue one of H (α-helix), G (3₁₀-helix), I (π-helix), E (extended β-strand), B (isolated β-bridge), T (hydrogen-bonded turn), S (bend), or '-' (coil). The assignment is computed from backbone hydrogen-bond geometry via the Kabsch–Sander algorithm.

P-SEA three-state annotation labels each residue as helix, strand, or coil based purely on the geometry of the Cα trace. It serves as a fallback when the full backbone (and thus DSSP) is unavailable.

φ (phi) and ψ (psi) are the two rotatable backbone dihedrals per residue: φ is the C(i-1)–N–Cα–C torsion, ψ is the N–Cα–C–N(i+1) torsion, both in degrees on (−180°, 180°]. α-helical residues cluster near (−60°, −45°); β-strand residues near (−120°, +130°). A Ramachandran plot is simply a scatter of (φ, ψ) for every residue.

— Global shape and packing —

Radius of gyration (Rg) is the root-mean-square distance of Cα atoms from their centroid — a single number for overall size and compactness. A globular domain of N residues has Rg ≈ 2.2·N^0.38 Å; an extended or disordered chain has a much larger Rg. The Cα contact count is the number of residue pairs whose Cα atoms are within 8 Å and are more than four positions apart in sequence — a standard proxy for tertiary packing density. The bounding box is the smallest axis-aligned box enclosing all Cα atoms.

Accessible surface area quantifies burial. A residue with SASA near zero is packed into the hydrophobic core; one with SASA >100 Å² sits on the surface. Computed here via the Shrake–Rupley numerical algorithm with a 1.4 Å probe.

The contact map is a binary N×N matrix image: pixel (i, j) is dark where Cα_i and Cα_j are within 8 Å and |i−j|>4. Because the |i−j|>4 filter removes local helical contacts, off-diagonal stripes parallel to the main diagonal indicate parallel β-sheets; stripes perpendicular to it indicate antiparallel β-sheets. The Ramachandran plot scatters every residue's (φ, ψ) pair against the sterically allowed regions. The PAE heatmap renders the predicted-aligned-error matrix.

— Structural neighborhood —

A 3Di character summarizes, for each residue, the relative orientation of the Cα frame of its nearest spatial neighbor. Because it encodes fold topology rather than chemistry, 3Di alignments detect remote structural similarity that sequence alignment misses.

Structural nearest neighbors (via Foldseek easy-search vs the PDB). Reported per hit: target PDB id, E-value, and alignment TM-score. A TM-score above ~0.5 is the conventional threshold for 'same fold'.

— Confidence and disorder —

For AlphaFold models, the B-factor field carries pLDDT — the model's own estimate of local accuracy on a 0–100 scale. Regions with pLDDT<50 should be treated as essentially unmodeled; they often correspond to intrinsically disordered segments.

B-factor (Debye–Waller factor) reflects atomic displacement in the crystal lattice. It is an experimental observable (units Å²), not a prediction; low values mean the atom is pinned down, high values mean it moves or is heterogeneous across the crystal.

Predicted Aligned Error (PAE) is an AlphaFold confidence matrix: entry (i, j) is the expected error in the position of residue j, in ångströms, when the prediction is superimposed on the true structure at residue i. Low PAE within a block of residues means that block is internally rigid and well-predicted; high PAE between two blocks means their relative placement is uncertain even if each block individually is confident.